Protein AF-A0A1V4YYS2-F1 (afdb_monomer_lite)

Sequence (103 aa):
MVIDLRAREFLRNMVRRIVASMIKVGEGKATLEDVREALEGDGRGDISFGLAPPEGLTLMDIEYGFRFDMECPHTMRRRAEESRRNALSRLLFADTLLDRCQK

Foldseek 3Di:
DDDDDDDPDADVLRVFQVVLQVVCVVVVNDHVVLVVCCVVVVPPPNSGSDGHDCPRDDDDDDDDPDDDDDDCPVVNVVVVVVVVVVVVVVVVVVVVVVVVVVD

Secondary structure (DSSP, 8-state):
-------S---TTHHHHHHHHHHHHHTTSS-HHHHHHHHHT-SSS--------GGG--------SS-------HHHHHHHHHHHHHHHHHHHHHHHHHHHHT-

pLDDT: mean 89.97, std 9.33, range [53.72, 96.88]

Radius of gyration: 19.89 Å; chains: 1; bounding box: 31×53×46 Å

Structure (mmCIF, N/CA/C/O backbone):
data_AF-A0A1V4YYS2-F1
#
_entry.id   AF-A0A1V4YYS2-F1
#
loop_
_atom_site.group_PDB
_atom_site.id
_atom_site.type_symbol
_atom_site.label_atom_id
_atom_site.label_alt_id
_atom_site.label_comp_id
_atom_site.label_asym_id
_atom_site.label_entity_id
_atom_site.label_seq_id
_atom_site.pdbx_PDB_ins_code
_atom_site.Cartn_x
_atom_site.Cartn_y
_atom_site.Cartn_z
_atom_site.occupancy
_atom_site.B_iso_or_equiv
_atom_site.auth_seq_id
_atom_site.auth_comp_id
_atom_site.auth_asym_id
_atom_site.auth_atom_id
_atom_site.pdbx_PDB_model_num
ATOM 1 N N . MET A 1 1 ? -11.258 -3.619 -2.345 1.00 81.12 1 MET A N 1
ATOM 2 C CA . MET A 1 1 ? -11.160 -2.152 -2.511 1.00 81.12 1 MET A CA 1
ATOM 3 C C . MET A 1 1 ? -9.741 -1.824 -2.944 1.00 81.12 1 MET A C 1
ATOM 5 O O . MET A 1 1 ? -8.828 -2.413 -2.382 1.00 81.12 1 MET A O 1
ATOM 9 N N . VAL A 1 2 ? -9.562 -0.946 -3.932 1.00 91.44 2 VAL A N 1
ATOM 10 C CA . VAL A 1 2 ? -8.248 -0.455 -4.389 1.00 91.44 2 VAL A CA 1
ATOM 11 C C . VAL A 1 2 ? -8.209 1.049 -4.131 1.00 91.44 2 VAL A C 1
ATOM 13 O O . VAL A 1 2 ? -9.198 1.725 -4.406 1.00 91.44 2 VAL A O 1
ATOM 16 N N . ILE A 1 3 ? -7.109 1.548 -3.565 1.00 95.00 3 ILE A N 1
ATOM 17 C CA . ILE A 1 3 ? -6.891 2.974 -3.293 1.00 95.00 3 ILE A CA 1
ATOM 18 C C . ILE A 1 3 ? -5.694 3.408 -4.135 1.00 95.00 3 ILE A C 1
ATOM 20 O O . ILE A 1 3 ? -4.615 2.837 -3.989 1.00 95.00 3 ILE A O 1
ATOM 24 N N . ASP A 1 4 ? -5.896 4.406 -4.989 1.00 96.25 4 ASP A N 1
ATOM 25 C CA . ASP A 1 4 ? -4.840 5.018 -5.792 1.00 96.25 4 ASP A CA 1
ATOM 26 C C . ASP A 1 4 ? -4.506 6.406 -5.224 1.00 96.25 4 ASP A C 1
ATOM 28 O O . ASP A 1 4 ? -5.403 7.193 -4.912 1.00 96.25 4 ASP A O 1
ATOM 32 N N . LEU A 1 5 ? -3.217 6.680 -5.023 1.00 96.44 5 LEU A N 1
ATOM 33 C CA . LEU A 1 5 ? -2.711 7.901 -4.400 1.00 96.44 5 LEU A CA 1
ATOM 34 C C . LEU A 1 5 ? -1.586 8.474 -5.248 1.00 96.44 5 LEU A C 1
ATOM 36 O O . LEU A 1 5 ? -0.585 7.812 -5.513 1.00 96.44 5 LEU A O 1
ATOM 40 N N . ARG A 1 6 ? -1.7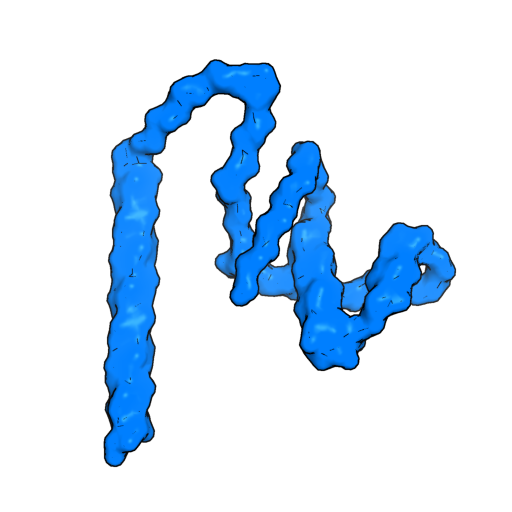10 9.758 -5.577 1.00 96.88 6 ARG A N 1
ATOM 41 C CA . ARG A 1 6 ? -0.755 10.476 -6.414 1.00 96.88 6 ARG A CA 1
ATOM 42 C C . ARG A 1 6 ? -0.301 11.764 -5.738 1.00 96.88 6 ARG A C 1
ATOM 44 O O . ARG A 1 6 ? -1.120 12.585 -5.337 1.00 96.88 6 ARG A O 1
ATOM 51 N N . ALA A 1 7 ? 1.010 11.950 -5.647 1.00 96.69 7 ALA A N 1
ATOM 52 C CA . ALA A 1 7 ? 1.647 13.160 -5.136 1.00 96.69 7 ALA A CA 1
ATOM 53 C C . ALA A 1 7 ? 3.031 13.334 -5.777 1.00 96.69 7 ALA A C 1
ATOM 55 O O . ALA A 1 7 ? 3.548 12.407 -6.398 1.00 96.69 7 ALA A O 1
ATOM 56 N N . ARG A 1 8 ? 3.641 14.517 -5.616 1.00 96.00 8 ARG A N 1
ATOM 57 C CA . ARG A 1 8 ? 5.031 14.759 -6.053 1.00 96.00 8 ARG A CA 1
ATOM 58 C C . ARG A 1 8 ? 6.036 13.952 -5.234 1.00 96.00 8 ARG A C 1
ATOM 60 O O . ARG A 1 8 ? 7.018 13.460 -5.769 1.00 96.00 8 ARG A O 1
ATOM 67 N N . GLU A 1 9 ? 5.775 13.833 -3.940 1.00 96.06 9 GLU A N 1
ATO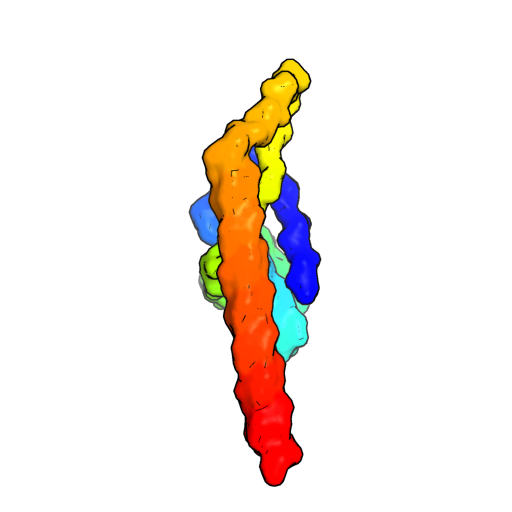M 68 C CA . GLU A 1 9 ? 6.593 13.092 -2.992 1.00 96.06 9 GLU A CA 1
ATOM 69 C C . GLU A 1 9 ? 5.728 12.641 -1.815 1.00 96.06 9 GLU A C 1
ATOM 71 O O . GLU A 1 9 ? 4.687 13.234 -1.524 1.00 96.06 9 GLU A O 1
ATOM 76 N N . PHE A 1 10 ? 6.172 11.585 -1.138 1.00 96.38 10 PHE A N 1
ATOM 77 C CA . PHE A 1 10 ? 5.542 11.073 0.071 1.00 96.38 10 PHE A CA 1
ATOM 78 C C . PHE A 1 10 ? 6.583 10.976 1.180 1.00 96.38 10 PHE A C 1
ATOM 80 O O . PHE A 1 10 ? 7.695 10.491 0.964 1.00 96.38 10 PHE A O 1
ATOM 87 N N . LEU A 1 11 ? 6.202 11.369 2.394 1.00 95.81 11 LEU A N 1
ATOM 88 C CA . LEU A 1 11 ? 7.029 11.126 3.573 1.00 95.81 11 LEU A CA 1
ATOM 89 C C . LEU A 1 11 ? 7.063 9.628 3.910 1.00 95.81 11 LEU A C 1
ATOM 91 O O . LEU A 1 11 ? 6.182 8.848 3.525 1.00 95.81 11 LEU A O 1
ATOM 95 N N . ARG A 1 12 ? 8.065 9.214 4.694 1.00 95.44 12 ARG A N 1
ATOM 96 C CA . ARG A 1 12 ? 8.177 7.827 5.166 1.00 95.44 12 ARG A CA 1
ATOM 97 C C . ARG A 1 12 ? 6.881 7.404 5.861 1.00 95.44 12 ARG A C 1
ATOM 99 O O . ARG A 1 12 ? 6.425 8.059 6.791 1.00 95.44 12 ARG A O 1
ATOM 106 N N . ASN A 1 13 ? 6.320 6.276 5.425 1.00 95.12 13 ASN A N 1
ATOM 107 C CA . ASN A 1 13 ? 5.052 5.716 5.907 1.00 95.12 13 ASN A CA 1
ATOM 108 C C . ASN A 1 13 ? 3.790 6.575 5.673 1.00 95.12 13 ASN A C 1
ATOM 110 O O . ASN A 1 13 ? 2.720 6.154 6.108 1.00 95.12 13 ASN A O 1
ATOM 114 N N . MET A 1 14 ? 3.860 7.711 4.970 1.00 95.75 14 MET A N 1
ATOM 115 C CA . MET A 1 14 ? 2.716 8.615 4.767 1.00 95.75 14 MET A CA 1
ATOM 116 C C . MET A 1 14 ? 1.508 7.896 4.158 1.00 95.75 14 MET A C 1
ATOM 118 O O . MET A 1 14 ? 0.430 7.896 4.746 1.00 95.75 14 MET A O 1
ATOM 122 N N . VAL A 1 15 ? 1.716 7.191 3.043 1.00 96.81 15 VAL A N 1
ATOM 123 C CA . VAL A 1 15 ? 0.665 6.410 2.370 1.00 96.81 15 VAL A CA 1
ATOM 124 C C . VAL A 1 15 ? 0.031 5.389 3.318 1.00 96.81 15 VAL A C 1
ATOM 126 O O . VAL A 1 15 ? -1.187 5.303 3.432 1.00 96.81 15 VAL A O 1
ATOM 129 N N . ARG A 1 16 ? 0.852 4.649 4.068 1.00 96.75 16 ARG A N 1
ATOM 130 C CA . ARG A 1 16 ? 0.375 3.614 4.998 1.00 96.75 16 ARG A CA 1
ATOM 131 C C . ARG A 1 16 ? -0.402 4.191 6.180 1.00 96.75 16 ARG A C 1
ATOM 133 O O . ARG A 1 16 ? -1.294 3.512 6.680 1.00 96.75 16 ARG A O 1
ATOM 140 N N . ARG A 1 17 ? -0.071 5.406 6.629 1.00 95.69 17 ARG A N 1
ATOM 141 C CA . ARG A 1 17 ? -0.807 6.129 7.681 1.00 95.69 17 ARG A CA 1
ATOM 142 C C . ARG A 1 17 ? -2.157 6.637 7.174 1.00 95.69 17 ARG A C 1
ATOM 144 O O . ARG A 1 17 ? -3.148 6.464 7.873 1.00 95.69 17 ARG A O 1
ATOM 151 N N . ILE A 1 18 ? -2.206 7.181 5.954 1.00 95.62 18 ILE A N 1
ATOM 152 C CA . ILE A 1 18 ? -3.459 7.598 5.298 1.00 95.62 18 ILE A CA 1
ATOM 153 C C . ILE A 1 18 ? -4.392 6.393 5.141 1.00 95.62 18 ILE A C 1
ATOM 155 O O . ILE A 1 18 ? -5.540 6.425 5.564 1.00 95.62 18 ILE A O 1
ATOM 159 N N . VAL A 1 19 ? -3.890 5.282 4.598 1.00 96.75 19 VAL A N 1
ATOM 160 C CA . VAL A 1 19 ? -4.710 4.075 4.420 1.00 96.75 19 VAL A CA 1
ATOM 161 C C . VAL A 1 19 ? -5.149 3.491 5.769 1.00 96.75 19 VAL A C 1
ATOM 163 O O . VAL A 1 19 ? -6.277 3.020 5.890 1.00 96.75 19 VAL A O 1
ATOM 166 N N . ALA A 1 20 ? -4.306 3.552 6.807 1.00 96.00 20 ALA A N 1
ATOM 167 C CA . ALA A 1 20 ? -4.687 3.106 8.146 1.00 96.00 20 ALA A CA 1
ATOM 168 C C . ALA A 1 20 ? -5.856 3.917 8.721 1.00 96.00 20 ALA A C 1
ATOM 170 O O . ALA A 1 20 ? -6.777 3.313 9.270 1.00 96.00 20 ALA A O 1
ATOM 171 N N . SER A 1 21 ? -5.863 5.247 8.567 1.00 95.75 21 SER A N 1
ATOM 172 C CA . SER A 1 21 ? -6.983 6.073 9.038 1.00 95.75 21 SER A CA 1
ATOM 173 C C . SER A 1 21 ? -8.279 5.718 8.310 1.00 95.75 21 SER A C 1
ATOM 175 O O . SER A 1 21 ? -9.301 5.497 8.957 1.00 95.75 21 SER A O 1
ATOM 177 N N . MET A 1 22 ? -8.219 5.529 6.987 1.00 95.75 22 MET A N 1
ATOM 178 C CA . MET A 1 22 ? -9.367 5.098 6.183 1.00 95.75 22 MET A CA 1
ATOM 179 C C . MET A 1 22 ? -9.919 3.741 6.641 1.00 95.75 22 MET A C 1
ATOM 181 O O . MET A 1 22 ? -11.132 3.589 6.770 1.00 95.75 22 MET A O 1
ATOM 185 N N . ILE A 1 23 ? -9.046 2.766 6.928 1.00 95.12 23 ILE A N 1
ATOM 186 C CA . ILE A 1 23 ? -9.457 1.457 7.456 1.00 95.12 23 ILE A CA 1
ATOM 187 C C . ILE A 1 23 ? -10.142 1.623 8.815 1.00 95.12 23 ILE A C 1
ATOM 189 O O . ILE A 1 23 ? -11.214 1.065 9.018 1.00 95.12 23 ILE A O 1
ATOM 193 N N . LYS A 1 24 ? -9.571 2.406 9.740 1.00 95.62 24 LYS A N 1
ATOM 194 C CA . LYS A 1 24 ? -10.158 2.606 11.076 1.00 95.62 24 LYS A CA 1
ATOM 195 C C . LYS A 1 24 ? -11.523 3.278 11.023 1.00 95.62 24 LYS A C 1
ATOM 197 O O . LYS A 1 24 ? -12.415 2.848 11.751 1.00 95.62 24 LYS A O 1
ATOM 202 N N . VAL A 1 25 ? -11.696 4.268 10.149 1.00 96.12 25 VAL A N 1
ATOM 203 C CA . VAL A 1 25 ? -13.000 4.899 9.910 1.00 96.12 25 VAL A CA 1
ATOM 204 C C . VAL A 1 25 ? -13.985 3.894 9.311 1.00 96.12 25 VAL A C 1
ATOM 206 O O . VAL A 1 25 ? -15.102 3.770 9.803 1.00 96.12 25 VAL A O 1
ATOM 209 N N . GLY A 1 26 ? -13.564 3.111 8.313 1.00 94.88 26 GLY A N 1
ATOM 210 C CA . GLY A 1 26 ? -14.399 2.065 7.708 1.00 94.88 26 GLY A CA 1
ATOM 211 C C . GLY A 1 26 ? -14.798 0.944 8.678 1.00 94.88 26 GLY A C 1
ATOM 212 O O . GLY A 1 26 ? -15.878 0.378 8.552 1.00 94.88 26 GLY A O 1
ATOM 213 N N . GLU A 1 27 ? -13.958 0.648 9.672 1.00 95.62 27 GLU A N 1
ATOM 214 C CA . GLU A 1 27 ? -14.248 -0.295 10.761 1.00 95.62 27 GLU A CA 1
ATOM 215 C C . GLU A 1 27 ? -15.093 0.320 11.897 1.00 95.62 27 GLU A C 1
ATOM 217 O O . GLU A 1 27 ? -15.426 -0.388 12.847 1.00 95.62 27 GLU A O 1
ATOM 222 N N . GLY A 1 28 ? -15.395 1.624 11.855 1.00 95.38 28 GLY A N 1
ATOM 223 C CA . GLY A 1 28 ? -16.080 2.345 12.935 1.00 95.38 28 GLY A CA 1
ATOM 224 C C . GLY A 1 28 ? -15.238 2.537 14.205 1.00 95.38 28 GLY A C 1
ATOM 225 O O . GLY A 1 28 ? -15.777 2.848 15.262 1.00 95.38 28 GLY A O 1
ATOM 226 N N . LYS A 1 29 ? -13.916 2.337 14.123 1.00 94.81 29 LYS A N 1
ATOM 227 C CA . LYS A 1 29 ? -12.963 2.493 15.241 1.00 94.81 29 LYS A CA 1
ATOM 228 C C . LYS A 1 29 ? -12.390 3.910 15.354 1.00 94.81 29 LYS A C 1
ATOM 230 O O . LYS A 1 29 ? -11.649 4.181 16.292 1.00 94.81 29 LYS A O 1
ATOM 235 N N . ALA A 1 30 ? -12.679 4.766 14.380 1.00 94.19 30 ALA A N 1
ATOM 236 C CA . ALA A 1 30 ? -12.345 6.184 14.349 1.00 94.19 30 ALA A CA 1
ATOM 237 C C . ALA A 1 30 ? -13.441 6.943 13.590 1.00 94.19 30 ALA A C 1
ATOM 239 O O . ALA A 1 30 ? -14.189 6.355 12.806 1.00 94.19 30 ALA A O 1
ATOM 240 N N . THR A 1 31 ? -13.517 8.248 13.800 1.00 95.06 31 THR A N 1
ATOM 241 C CA . THR A 1 31 ? -14.453 9.157 13.139 1.00 95.06 31 THR A CA 1
ATOM 242 C C . THR A 1 31 ? -13.737 10.030 12.110 1.00 95.06 31 THR A C 1
ATOM 244 O O . THR A 1 31 ? -12.512 10.139 12.097 1.00 95.06 31 THR A O 1
ATOM 247 N N . LEU A 1 32 ? -14.503 10.670 11.222 1.00 94.81 32 LEU A N 1
ATOM 248 C CA . LEU A 1 32 ? -13.945 11.670 10.304 1.00 94.81 32 LEU A CA 1
ATOM 249 C C . LEU A 1 32 ? -13.383 12.886 11.050 1.00 94.81 32 LEU A C 1
ATOM 251 O O . LEU A 1 32 ? -12.427 13.493 10.575 1.00 94.81 32 LEU A O 1
ATOM 255 N N . GLU A 1 33 ? -13.944 13.205 12.216 1.00 92.75 33 GLU A N 1
ATOM 256 C CA . GLU A 1 33 ? -13.466 14.295 13.061 1.00 92.75 33 GLU A CA 1
ATOM 257 C C . GLU A 1 33 ? -12.080 13.987 13.633 1.00 92.75 33 GLU A C 1
ATOM 259 O O . GLU A 1 33 ? -11.197 14.832 13.548 1.00 92.75 33 GLU A O 1
ATOM 264 N N . ASP A 1 34 ? -11.830 12.745 14.067 1.00 92.00 34 ASP A N 1
ATOM 265 C CA . ASP A 1 34 ? -10.494 12.317 14.515 1.00 92.00 34 ASP A CA 1
ATOM 266 C C . ASP A 1 34 ? -9.443 12.489 13.406 1.00 92.00 34 ASP A C 1
ATOM 268 O O . ASP A 1 34 ? -8.294 12.851 13.660 1.00 92.00 34 ASP A O 1
ATOM 272 N N . VAL A 1 35 ? -9.821 12.220 12.149 1.00 93.00 35 VAL A N 1
ATOM 273 C CA . VAL A 1 35 ? -8.934 12.418 10.993 1.00 93.00 35 VAL A CA 1
ATOM 274 C C . VAL A 1 35 ? -8.704 13.906 10.730 1.00 93.00 35 VAL A C 1
ATOM 276 O O . VAL A 1 35 ? -7.576 14.287 10.422 1.00 93.00 35 VAL A O 1
ATOM 279 N N . ARG A 1 36 ? -9.740 14.744 10.864 1.00 92.31 36 ARG A N 1
ATOM 280 C CA . ARG A 1 36 ? -9.636 16.204 10.725 1.00 92.31 36 ARG A CA 1
ATOM 281 C C . ARG A 1 36 ? -8.689 16.784 11.776 1.00 92.31 36 ARG A C 1
ATOM 283 O O . ARG A 1 36 ? -7.735 17.465 11.412 1.00 92.31 36 ARG A O 1
ATOM 290 N N . GLU A 1 37 ? -8.874 16.418 13.042 1.00 90.56 37 GLU A N 1
ATOM 291 C CA . GLU A 1 37 ? -8.000 16.829 14.146 1.00 90.56 37 GLU A CA 1
ATOM 292 C C . GLU A 1 37 ? -6.547 16.365 13.926 1.00 90.56 37 GLU A C 1
ATOM 294 O O . GLU A 1 37 ? -5.606 17.142 14.106 1.00 90.56 37 GLU A O 1
ATOM 299 N N . ALA A 1 38 ? -6.342 15.123 13.466 1.00 90.00 38 ALA A N 1
ATOM 300 C CA . ALA A 1 38 ? -5.008 14.588 13.180 1.00 90.00 38 ALA A CA 1
ATOM 301 C C . ALA A 1 38 ? -4.278 15.322 12.039 1.00 90.00 38 ALA A C 1
ATOM 303 O O . ALA A 1 38 ? -3.046 15.312 11.994 1.00 90.00 38 ALA A O 1
ATOM 304 N N . LEU A 1 39 ? -5.014 15.931 11.103 1.00 90.25 39 LEU A N 1
ATOM 305 C CA . LEU A 1 39 ? -4.453 16.737 10.015 1.00 90.25 39 LEU A CA 1
ATOM 306 C C . LEU A 1 39 ? -4.166 18.181 10.443 1.00 90.25 39 LEU A C 1
ATOM 308 O O . LEU A 1 39 ? -3.200 18.767 9.957 1.00 90.25 39 LEU A O 1
ATOM 312 N N . GLU A 1 40 ? -4.990 18.743 11.329 1.00 89.12 40 GLU A N 1
ATOM 313 C CA . GLU A 1 40 ? -4.858 20.118 11.829 1.00 89.12 40 GLU A CA 1
ATOM 314 C C . GLU A 1 40 ? -3.739 20.257 12.870 1.00 89.12 40 GLU A C 1
ATOM 316 O O . GLU A 1 40 ? -3.100 21.303 12.952 1.00 89.12 40 GLU A O 1
ATOM 321 N N . GLY A 1 41 ? -3.423 19.182 13.599 1.00 74.81 41 GLY A N 1
ATOM 322 C CA . GLY A 1 41 ? -2.313 19.168 14.554 1.00 74.81 41 GLY A CA 1
ATOM 323 C C . GLY A 1 41 ? -2.625 19.880 15.874 1.00 74.81 41 GLY A C 1
ATOM 324 O O . GLY A 1 41 ? -1.700 20.255 16.596 1.00 74.81 41 GLY A O 1
ATOM 325 N N . ASP A 1 42 ? -3.908 20.025 16.219 1.00 57.69 42 ASP A N 1
ATOM 326 C CA . ASP A 1 42 ? -4.424 20.862 17.317 1.00 57.69 42 ASP A CA 1
ATOM 327 C C . ASP A 1 42 ? -4.215 20.295 18.746 1.00 57.69 42 ASP A C 1
ATOM 329 O O . ASP A 1 42 ? -4.993 20.515 19.674 1.00 57.69 42 ASP A O 1
ATOM 333 N N . GLY A 1 43 ? -3.098 19.604 18.987 1.00 53.72 43 GLY A N 1
ATOM 334 C CA . GLY A 1 43 ? -2.542 19.454 20.338 1.00 53.72 43 GLY A CA 1
ATOM 335 C C . GLY A 1 43 ? -3.235 18.462 21.282 1.00 53.72 43 GLY A C 1
ATOM 336 O O . GLY A 1 43 ? -2.808 18.334 22.432 1.00 53.72 43 GLY A O 1
ATOM 337 N N . ARG A 1 44 ? -4.237 17.694 20.839 1.00 53.78 44 ARG A N 1
ATOM 338 C CA . ARG A 1 44 ? -4.788 16.560 21.610 1.00 53.78 44 ARG A CA 1
ATOM 339 C C . ARG A 1 44 ? -3.989 15.273 21.390 1.00 53.78 44 ARG A C 1
ATOM 341 O O . ARG A 1 44 ? -4.506 14.282 20.895 1.00 53.78 44 ARG A O 1
ATOM 348 N N . GLY A 1 45 ? -2.723 15.274 21.802 1.00 58.56 45 GLY A N 1
ATOM 349 C CA . GLY A 1 45 ? -1.863 14.090 21.706 1.00 58.56 45 GLY A CA 1
ATOM 350 C C . GLY A 1 45 ? -1.591 13.634 20.264 1.00 58.56 45 GLY A C 1
ATOM 351 O O . GLY A 1 45 ? -2.171 14.117 19.298 1.00 58.56 45 GLY A O 1
ATOM 352 N N . ASP A 1 46 ? -0.646 12.714 20.103 1.00 67.19 46 ASP A N 1
ATOM 353 C CA . ASP A 1 46 ? -0.265 12.183 18.791 1.00 67.19 46 ASP A CA 1
ATOM 354 C C . ASP A 1 46 ? -1.356 11.204 18.303 1.00 67.19 46 ASP A C 1
ATOM 356 O O . ASP A 1 46 ? -1.302 10.003 18.590 1.00 67.19 46 ASP A O 1
ATOM 360 N N . ILE A 1 47 ? -2.403 11.715 17.634 1.00 77.12 47 ILE A N 1
ATOM 361 C CA . ILE A 1 47 ? -3.472 10.883 17.057 1.00 77.12 47 ILE A CA 1
ATOM 362 C C . ILE A 1 47 ? -2.858 10.027 15.947 1.00 77.12 47 ILE A C 1
ATOM 364 O O . ILE A 1 47 ? -2.540 10.478 14.844 1.00 77.12 47 ILE A O 1
ATOM 368 N N . SER A 1 48 ? -2.677 8.746 16.257 1.00 83.19 48 SER A N 1
ATOM 369 C CA . SER A 1 48 ? -2.062 7.772 15.366 1.00 83.19 48 SER A CA 1
ATOM 370 C C . SER A 1 48 ? -3.024 6.630 15.076 1.00 83.19 48 SER A C 1
ATOM 372 O O . SER A 1 48 ? -3.410 5.870 15.961 1.00 83.19 48 SER A O 1
ATOM 374 N N . PHE A 1 49 ? -3.348 6.450 13.797 1.00 92.00 49 PHE A N 1
ATOM 375 C CA . PHE A 1 49 ? -4.165 5.332 13.311 1.00 92.00 49 PHE A CA 1
ATOM 376 C C . PHE A 1 49 ? -3.347 4.045 13.085 1.00 92.00 49 PHE A C 1
ATOM 378 O O . PHE A 1 49 ? -3.889 3.020 12.666 1.00 92.00 49 PHE A O 1
ATOM 385 N N . GLY A 1 50 ? -2.039 4.085 13.365 1.00 93.56 50 GLY A N 1
ATOM 386 C CA . GLY A 1 50 ? -1.101 2.998 13.099 1.00 93.56 50 GLY A CA 1
ATOM 387 C C . GLY A 1 50 ? -0.612 2.963 11.647 1.00 93.56 50 GLY A C 1
ATOM 388 O O . GLY A 1 50 ? -0.550 3.982 10.959 1.00 93.56 50 GLY A O 1
ATOM 389 N N . LEU A 1 51 ? -0.210 1.775 11.190 1.00 96.00 51 LEU A N 1
ATOM 390 C CA . LEU A 1 51 ? 0.289 1.540 9.836 1.00 96.00 51 LEU A CA 1
ATOM 391 C C . LEU A 1 51 ? -0.494 0.412 9.177 1.00 96.00 51 LEU A C 1
ATOM 393 O O . LEU A 1 51 ? -0.570 -0.686 9.726 1.00 96.00 51 LEU A O 1
ATOM 397 N N . ALA A 1 52 ? -0.997 0.657 7.968 1.00 95.44 52 ALA A N 1
ATOM 398 C CA . ALA A 1 52 ? -1.533 -0.408 7.134 1.00 95.44 52 ALA A CA 1
ATOM 399 C C . ALA A 1 52 ? -0.432 -1.444 6.808 1.00 95.44 52 ALA A C 1
ATOM 401 O O . ALA A 1 52 ? 0.748 -1.068 6.730 1.00 95.44 52 ALA A O 1
ATOM 402 N N . PRO A 1 53 ? -0.765 -2.731 6.613 1.00 94.25 53 PRO A N 1
ATOM 403 C CA . PRO A 1 53 ? 0.202 -3.745 6.189 1.00 94.25 53 PRO A CA 1
ATOM 404 C C . PRO A 1 53 ? 0.919 -3.342 4.882 1.00 94.25 53 PRO A C 1
ATOM 406 O O . PRO A 1 53 ? 0.294 -2.732 4.010 1.00 94.25 53 PRO A O 1
ATOM 409 N N . PRO A 1 54 ? 2.236 -3.584 4.744 1.00 93.81 54 PRO A N 1
ATOM 410 C CA . PRO A 1 54 ? 3.004 -3.137 3.581 1.00 93.81 54 PRO A CA 1
ATOM 411 C C . PRO A 1 54 ? 2.748 -3.963 2.313 1.00 93.81 54 PRO A C 1
ATOM 413 O O . PRO A 1 54 ? 3.012 -3.473 1.220 1.00 93.81 54 PRO A O 1
ATOM 416 N N . GLU A 1 55 ? 2.240 -5.191 2.433 1.00 90.12 55 GLU A N 1
ATOM 417 C CA . GLU A 1 55 ? 2.141 -6.162 1.334 1.00 90.12 55 GLU A CA 1
ATOM 418 C C . GLU A 1 55 ? 1.166 -5.718 0.233 1.00 90.12 55 GLU A C 1
ATOM 420 O O . GLU A 1 55 ? 1.257 -6.188 -0.898 1.00 90.12 55 GLU A O 1
ATOM 425 N N . GLY A 1 56 ? 0.242 -4.805 0.554 1.00 87.88 56 GLY A N 1
ATOM 426 C CA . GLY A 1 56 ? -0.723 -4.237 -0.390 1.00 87.88 56 GLY A CA 1
ATOM 427 C C . GLY A 1 56 ? -0.270 -2.947 -1.083 1.00 87.88 56 GLY A C 1
ATOM 428 O O . GLY A 1 56 ? -1.008 -2.432 -1.917 1.00 87.88 56 GLY A O 1
ATOM 429 N N . LEU A 1 57 ? 0.902 -2.396 -0.745 1.00 94.75 57 LEU A N 1
ATOM 430 C CA . LEU A 1 57 ? 1.389 -1.135 -1.310 1.00 94.75 57 LEU A CA 1
ATOM 431 C C . LEU A 1 57 ? 2.300 -1.394 -2.514 1.00 94.75 57 LEU A C 1
ATOM 433 O O . LEU A 1 57 ? 3.374 -1.972 -2.373 1.00 94.75 57 LEU A O 1
ATOM 437 N N . THR A 1 58 ? 1.895 -0.911 -3.689 1.00 93.25 58 THR A N 1
ATOM 438 C CA . THR A 1 58 ? 2.673 -1.018 -4.933 1.00 93.25 58 THR A CA 1
ATOM 439 C C . THR A 1 58 ? 2.842 0.362 -5.563 1.00 93.25 58 THR A C 1
ATOM 441 O O . THR A 1 58 ? 1.871 1.104 -5.685 1.00 93.25 58 THR A O 1
ATOM 444 N N . LEU A 1 59 ? 4.071 0.713 -5.956 1.00 93.81 59 LEU A N 1
ATOM 445 C CA . LEU A 1 59 ? 4.326 1.890 -6.787 1.00 93.81 59 LEU A CA 1
ATOM 446 C C . LEU A 1 59 ? 3.886 1.570 -8.217 1.00 93.81 59 LEU A C 1
ATOM 448 O O . LEU A 1 59 ? 4.485 0.701 -8.850 1.00 93.81 59 LEU A O 1
ATOM 452 N N . MET A 1 60 ? 2.838 2.247 -8.682 1.00 91.81 60 MET A N 1
ATOM 453 C CA . MET A 1 60 ? 2.237 1.989 -9.991 1.00 91.81 60 MET A CA 1
ATOM 454 C C . MET A 1 60 ? 2.965 2.746 -11.097 1.00 91.81 60 MET A C 1
ATOM 456 O O . MET A 1 60 ? 3.508 2.120 -12.000 1.00 91.81 60 MET A O 1
ATOM 460 N N . ASP A 1 61 ? 3.048 4.071 -10.972 1.00 90.31 61 ASP A N 1
ATOM 461 C CA . ASP A 1 61 ? 3.558 4.943 -12.026 1.00 90.31 61 ASP A CA 1
ATOM 462 C C . ASP A 1 61 ? 4.454 6.054 -11.465 1.00 90.31 61 ASP A C 1
ATOM 464 O O . ASP A 1 61 ? 4.301 6.496 -10.323 1.00 90.31 61 ASP A O 1
ATOM 468 N N . ILE A 1 62 ? 5.389 6.520 -12.296 1.00 91.25 62 ILE A N 1
ATOM 469 C CA . ILE A 1 62 ? 6.205 7.713 -12.050 1.00 91.25 62 ILE A CA 1
ATOM 470 C C . ILE A 1 62 ? 6.090 8.607 -13.278 1.00 91.25 62 ILE A C 1
ATOM 472 O O . ILE A 1 62 ? 6.416 8.194 -14.391 1.00 91.25 62 ILE A O 1
ATOM 476 N N . GLU A 1 63 ? 5.656 9.845 -13.074 1.00 90.69 63 GLU A N 1
ATOM 477 C CA . GLU A 1 63 ? 5.563 10.817 -14.154 1.00 90.69 63 GLU A CA 1
ATOM 478 C C . GLU A 1 63 ? 6.802 11.699 -14.230 1.00 90.69 63 GLU A C 1
ATOM 480 O O . GLU A 1 63 ? 7.240 12.291 -13.243 1.00 90.69 63 GLU A O 1
ATOM 485 N N . TYR A 1 64 ? 7.319 11.831 -15.446 1.00 90.62 64 TYR A N 1
ATOM 486 C CA . TYR A 1 64 ? 8.405 12.736 -15.781 1.00 90.62 64 TYR A CA 1
ATOM 487 C C . TYR A 1 64 ? 7.872 13.843 -16.695 1.00 90.62 64 TYR A C 1
ATOM 489 O O . TYR A 1 64 ? 6.990 13.614 -17.520 1.00 90.62 64 TYR A O 1
ATOM 497 N N . GLY A 1 65 ? 8.424 15.055 -16.584 1.00 93.38 65 GLY A N 1
ATOM 498 C CA . GLY A 1 65 ? 8.025 16.212 -17.404 1.00 93.38 65 GLY A CA 1
ATOM 499 C C . GLY A 1 65 ? 8.412 16.119 -18.888 1.00 93.38 65 GLY A C 1
ATOM 500 O O . GLY A 1 65 ? 8.290 17.099 -19.617 1.00 93.38 65 GLY A O 1
ATOM 501 N N . PHE A 1 66 ? 8.907 14.968 -19.336 1.00 93.44 66 PHE A N 1
ATOM 502 C CA . PHE A 1 66 ? 9.278 14.682 -20.714 1.00 93.44 66 PHE A CA 1
ATOM 503 C C . PHE A 1 66 ? 8.830 13.266 -21.076 1.00 93.44 66 PHE A C 1
ATOM 505 O O . PHE A 1 66 ? 8.702 12.397 -20.213 1.00 93.44 66 PHE A O 1
ATOM 512 N N . ARG A 1 67 ? 8.598 13.031 -22.369 1.00 88.19 67 ARG A N 1
ATOM 513 C CA . ARG A 1 67 ? 8.262 11.700 -22.878 1.00 88.19 67 ARG A CA 1
ATOM 514 C C . ARG A 1 67 ? 9.537 10.918 -23.148 1.00 88.19 67 ARG A C 1
ATOM 516 O O . ARG A 1 67 ? 10.462 11.442 -23.763 1.00 88.19 67 ARG A O 1
ATOM 523 N N . PHE A 1 68 ? 9.547 9.667 -22.722 1.00 87.81 68 PHE A 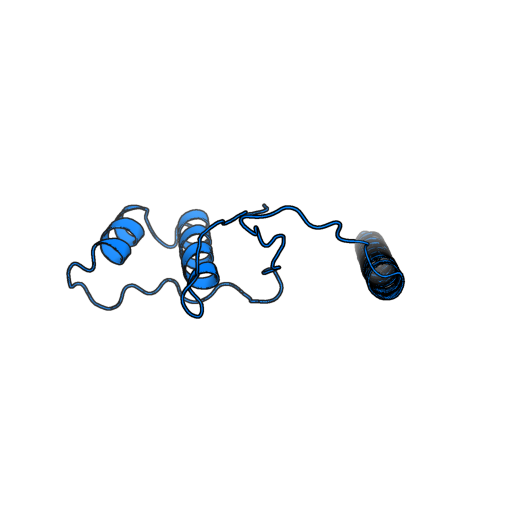N 1
ATOM 524 C CA . PHE A 1 68 ? 10.525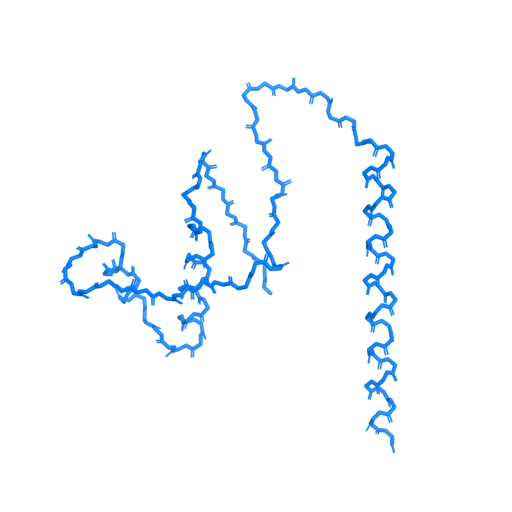 8.679 -23.140 1.00 87.81 68 PHE A CA 1
ATOM 525 C C . PHE A 1 68 ? 9.791 7.377 -23.427 1.00 87.81 68 PHE A C 1
ATOM 527 O O . PHE A 1 68 ? 8.795 7.058 -22.771 1.00 87.81 68 PHE A O 1
ATOM 534 N N . ASP A 1 69 ? 10.279 6.643 -24.418 1.00 85.38 69 ASP A N 1
ATOM 535 C CA . ASP A 1 69 ? 9.727 5.343 -24.756 1.00 85.38 69 ASP A CA 1
ATOM 536 C C . ASP A 1 69 ? 10.213 4.330 -23.727 1.00 85.38 69 ASP A C 1
ATOM 538 O O . ASP A 1 69 ? 11.397 4.000 -23.638 1.00 85.38 69 ASP A O 1
ATOM 542 N N . MET A 1 70 ? 9.286 3.871 -22.892 1.00 79.19 70 MET A N 1
ATOM 543 C CA . MET A 1 70 ? 9.565 2.820 -21.932 1.00 79.19 70 MET A CA 1
ATOM 544 C C . MET A 1 70 ? 9.243 1.474 -22.575 1.00 79.19 70 MET A C 1
ATOM 546 O O . MET A 1 70 ? 8.089 1.049 -22.630 1.00 79.19 70 MET A O 1
ATOM 550 N N . GLU A 1 71 ? 10.267 0.777 -23.055 1.00 82.62 71 GLU A N 1
ATOM 551 C CA . GLU A 1 71 ? 10.115 -0.624 -23.432 1.00 82.62 71 GLU A CA 1
ATOM 552 C C . GLU A 1 71 ? 10.118 -1.484 -22.169 1.00 82.62 71 GLU A C 1
ATOM 554 O O . GLU A 1 71 ? 11.083 -1.484 -21.404 1.00 82.62 71 GLU A O 1
ATOM 559 N N . CYS A 1 72 ? 9.035 -2.230 -21.935 1.00 80.44 72 CYS A N 1
ATOM 560 C CA . CYS A 1 72 ? 8.986 -3.196 -20.842 1.00 80.44 72 CYS A CA 1
ATOM 561 C C . CYS A 1 72 ? 10.042 -4.284 -21.096 1.00 80.44 72 CYS A C 1
ATOM 563 O O . CYS A 1 72 ? 9.887 -5.064 -22.046 1.00 80.44 72 CYS A O 1
ATOM 565 N N . PRO A 1 73 ? 11.104 -4.388 -20.269 1.00 86.69 73 PRO A N 1
ATOM 566 C CA . PRO A 1 73 ? 12.126 -5.394 -20.490 1.00 86.69 73 PRO A CA 1
ATOM 567 C C . PRO A 1 73 ? 11.496 -6.784 -20.421 1.00 86.69 73 PRO A C 1
ATOM 569 O O . PRO A 1 73 ? 10.680 -7.071 -19.541 1.00 86.69 73 PRO A O 1
ATOM 572 N N . HIS A 1 74 ? 11.913 -7.690 -21.303 1.00 86.00 74 HIS A N 1
ATOM 573 C CA . HIS A 1 74 ? 11.399 -9.063 -21.323 1.00 86.00 74 HIS A CA 1
ATOM 574 C C . HIS A 1 74 ? 11.546 -9.773 -19.960 1.00 86.00 74 HIS A C 1
ATOM 576 O O . HIS A 1 74 ? 10.723 -10.617 -19.609 1.00 86.00 74 HIS A O 1
ATOM 582 N N . THR A 1 75 ? 12.548 -9.404 -19.153 1.00 89.81 75 THR A N 1
ATOM 583 C CA . THR A 1 75 ? 12.729 -9.892 -17.777 1.00 89.81 75 THR A CA 1
ATOM 584 C C . THR A 1 75 ? 11.616 -9.432 -16.834 1.00 89.81 75 THR A C 1
ATOM 586 O O . THR A 1 75 ? 11.138 -10.235 -16.031 1.00 89.81 75 THR A O 1
ATOM 589 N N . MET A 1 76 ? 11.170 -8.175 -16.939 1.00 84.81 76 MET A N 1
ATOM 590 C CA . MET A 1 76 ? 10.052 -7.638 -16.161 1.00 84.81 76 MET A CA 1
ATOM 591 C C . MET A 1 76 ? 8.750 -8.320 -16.572 1.00 84.81 76 MET A C 1
ATOM 593 O O . MET A 1 76 ? 8.026 -8.814 -15.709 1.00 84.81 76 MET A O 1
ATOM 597 N N . ARG A 1 77 ? 8.500 -8.442 -17.882 1.00 88.00 77 ARG A N 1
ATOM 598 C CA . ARG A 1 77 ? 7.339 -9.168 -18.408 1.00 88.00 77 ARG A CA 1
ATOM 599 C C . ARG A 1 77 ? 7.300 -10.611 -17.911 1.00 88.00 77 ARG A C 1
ATOM 601 O O . ARG A 1 77 ? 6.287 -11.045 -17.372 1.00 88.00 77 ARG A O 1
ATOM 608 N N . ARG A 1 78 ? 8.417 -11.335 -18.023 1.00 90.38 78 ARG A N 1
ATOM 609 C CA . ARG A 1 78 ? 8.534 -12.718 -17.546 1.00 90.38 78 ARG A CA 1
ATOM 610 C C . ARG A 1 78 ? 8.241 -12.824 -16.048 1.00 90.38 78 ARG A C 1
ATOM 612 O O . ARG A 1 78 ? 7.478 -13.696 -15.646 1.00 90.38 78 ARG A O 1
ATOM 619 N N . ARG A 1 79 ? 8.797 -11.923 -15.229 1.00 88.44 79 ARG A N 1
ATOM 620 C CA . ARG A 1 79 ? 8.519 -11.876 -13.782 1.00 88.44 79 ARG A CA 1
ATOM 621 C C . ARG A 1 79 ? 7.049 -11.581 -13.482 1.00 88.44 79 ARG A C 1
ATOM 623 O O . ARG A 1 79 ? 6.485 -12.208 -12.590 1.00 88.44 79 ARG A O 1
ATOM 630 N N . ALA A 1 80 ? 6.424 -10.660 -14.213 1.00 87.50 80 ALA A N 1
ATOM 631 C CA . ALA A 1 80 ? 5.011 -10.331 -14.041 1.00 87.50 80 ALA A CA 1
ATOM 632 C C . ALA A 1 80 ? 4.108 -11.523 -14.402 1.00 87.50 80 ALA A C 1
ATOM 634 O O . ALA A 1 80 ? 3.207 -11.878 -13.643 1.00 87.50 80 ALA A O 1
ATOM 635 N N . GLU A 1 81 ? 4.388 -12.193 -15.522 1.00 92.44 81 GLU A N 1
ATOM 636 C CA . GLU A 1 81 ? 3.672 -13.397 -15.953 1.00 92.44 81 GLU A CA 1
ATOM 637 C C . GLU A 1 81 ? 3.830 -14.553 -14.954 1.00 92.44 81 GLU A C 1
ATOM 639 O O . GLU A 1 81 ? 2.857 -15.253 -14.665 1.00 92.44 81 GLU A O 1
ATOM 644 N N . GLU A 1 82 ? 5.029 -14.741 -14.401 1.00 92.38 82 GLU A N 1
ATOM 645 C CA . GLU A 1 82 ? 5.313 -15.750 -13.379 1.00 92.38 82 GLU A CA 1
ATOM 646 C C . GLU A 1 82 ? 4.613 -15.435 -12.052 1.00 92.38 82 GLU A C 1
ATOM 648 O O . GLU A 1 82 ? 3.960 -16.308 -11.481 1.00 92.38 82 GLU A O 1
ATOM 653 N N . SER A 1 83 ? 4.660 -14.180 -11.596 1.00 87.75 83 SER A N 1
ATOM 654 C CA . SER A 1 83 ? 3.922 -13.722 -10.414 1.00 87.75 83 SER A CA 1
ATOM 655 C C . SER A 1 83 ? 2.417 -13.960 -10.572 1.00 87.75 83 SER A C 1
ATOM 657 O O . SER A 1 83 ? 1.782 -14.555 -9.698 1.00 87.75 83 SER A O 1
ATOM 659 N N . ARG A 1 84 ? 1.858 -13.611 -11.742 1.00 92.06 84 ARG A N 1
ATOM 660 C CA . ARG A 1 84 ? 0.453 -13.872 -12.087 1.00 92.06 84 ARG A CA 1
ATOM 661 C C . ARG A 1 84 ? 0.131 -15.363 -12.031 1.00 92.06 84 ARG A C 1
ATOM 663 O O . ARG A 1 84 ? -0.876 -15.748 -11.446 1.00 92.06 84 ARG A O 1
ATOM 670 N N . ARG A 1 85 ? 0.980 -16.209 -12.623 1.00 93.56 85 ARG A N 1
ATOM 671 C CA . ARG A 1 85 ? 0.795 -17.667 -12.623 1.00 93.56 85 ARG A CA 1
ATOM 672 C C . ARG A 1 85 ? 0.802 -18.227 -11.203 1.00 93.56 85 ARG A C 1
ATOM 674 O O . ARG A 1 85 ? -0.091 -18.988 -10.853 1.00 93.56 85 ARG A O 1
ATOM 681 N N . ASN A 1 86 ? 1.758 -17.807 -10.378 1.00 92.62 86 ASN A N 1
ATOM 682 C CA . ASN A 1 86 ? 1.865 -18.242 -8.988 1.00 92.62 86 ASN A CA 1
ATOM 683 C C . ASN A 1 86 ? 0.649 -17.813 -8.155 1.00 92.62 86 ASN A C 1
ATOM 685 O O . ASN A 1 86 ? 0.153 -18.604 -7.353 1.00 92.62 86 ASN A O 1
ATOM 689 N N . ALA A 1 87 ? 0.145 -16.592 -8.355 1.00 90.75 87 ALA A N 1
ATOM 690 C CA . ALA A 1 87 ? -1.067 -16.112 -7.693 1.00 90.75 87 ALA A CA 1
ATOM 691 C C . ALA A 1 87 ? -2.302 -16.938 -8.091 1.00 90.75 87 ALA A C 1
ATOM 693 O O . ALA A 1 87 ? -3.035 -17.389 -7.213 1.00 90.75 87 ALA A O 1
ATOM 694 N N . LEU A 1 88 ? -2.488 -17.203 -9.390 1.00 94.38 88 LEU A N 1
ATOM 695 C CA . LEU A 1 88 ? -3.594 -18.027 -9.889 1.00 94.38 88 LEU A CA 1
ATOM 696 C C . LEU A 1 88 ? -3.539 -19.454 -9.340 1.00 94.38 88 LEU A C 1
ATOM 698 O O . LEU A 1 88 ? -4.546 -19.951 -8.851 1.00 94.38 88 LEU A O 1
ATOM 702 N N . SER A 1 89 ? -2.369 -20.096 -9.349 1.00 94.06 89 SER A N 1
ATOM 703 C CA . SER A 1 89 ? -2.218 -21.443 -8.787 1.00 94.06 89 SER A CA 1
AT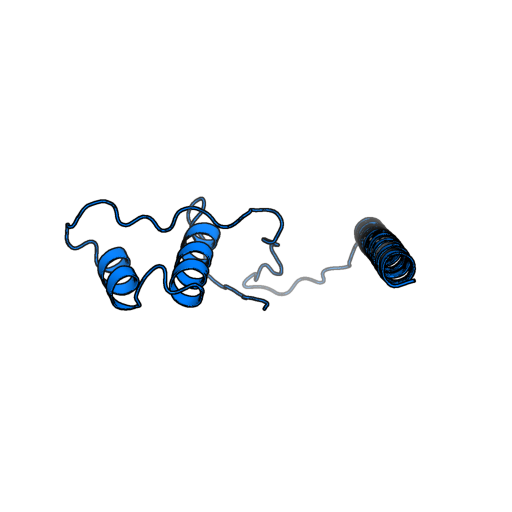OM 704 C C . SER A 1 89 ? -2.567 -21.494 -7.297 1.00 94.06 89 SER A C 1
ATOM 706 O O . SER A 1 89 ? -3.198 -22.448 -6.850 1.00 94.06 89 SER A O 1
ATOM 708 N N . ARG A 1 90 ? -2.180 -20.470 -6.521 1.00 93.75 90 ARG A N 1
ATOM 709 C CA . ARG A 1 90 ? -2.514 -20.377 -5.090 1.00 93.75 90 ARG A CA 1
ATOM 710 C C . ARG A 1 90 ? -4.008 -20.176 -4.856 1.00 93.75 90 ARG A C 1
ATOM 712 O O . ARG A 1 90 ? -4.547 -20.817 -3.962 1.00 93.75 90 ARG A O 1
ATOM 719 N N . LEU A 1 91 ? -4.653 -19.321 -5.650 1.00 94.56 91 LEU A N 1
ATOM 720 C CA . LEU A 1 91 ? -6.101 -19.103 -5.590 1.00 94.56 91 LEU A CA 1
ATOM 721 C C . LEU A 1 91 ? -6.858 -20.395 -5.901 1.00 94.56 91 LEU A C 1
ATO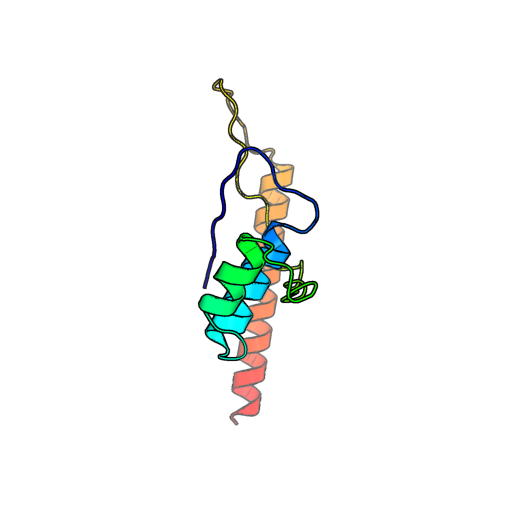M 723 O O . LEU A 1 91 ? -7.614 -20.860 -5.062 1.00 94.56 91 LEU A O 1
ATOM 727 N N . LEU A 1 92 ? -6.547 -21.042 -7.029 1.00 95.50 92 LEU A N 1
ATOM 728 C CA . LEU A 1 92 ? -7.172 -22.311 -7.418 1.00 95.50 92 LEU A CA 1
ATOM 729 C C . LEU A 1 92 ? -6.998 -23.397 -6.349 1.00 95.50 92 LEU A C 1
ATOM 731 O O . LEU A 1 92 ? -7.921 -24.163 -6.076 1.00 95.50 92 LEU A O 1
ATOM 735 N N . PHE A 1 93 ? -5.816 -23.471 -5.732 1.00 94.88 93 PHE A N 1
ATOM 736 C CA . PHE A 1 93 ? -5.569 -24.393 -4.628 1.00 94.88 93 PHE A CA 1
ATOM 737 C C . PHE A 1 93 ? -6.437 -24.074 -3.405 1.00 94.88 93 PHE A C 1
ATOM 739 O O . PHE A 1 93 ? -7.048 -24.984 -2.848 1.00 94.88 93 PHE A O 1
ATOM 746 N N . ALA A 1 94 ? -6.514 -22.803 -3.002 1.00 94.75 94 ALA A N 1
ATOM 747 C CA . ALA A 1 94 ? -7.346 -22.369 -1.883 1.00 94.75 94 ALA A CA 1
ATOM 748 C C . ALA A 1 94 ? -8.836 -22.650 -2.139 1.00 94.75 94 ALA A C 1
ATOM 750 O O . ALA A 1 94 ? -9.494 -23.215 -1.268 1.00 94.75 94 ALA A O 1
ATOM 751 N N . ASP A 1 95 ? -9.336 -22.355 -3.339 1.00 95.75 95 ASP A N 1
ATOM 752 C CA . ASP A 1 95 ? -10.718 -22.640 -3.740 1.00 95.75 95 ASP A CA 1
ATOM 753 C C . ASP A 1 95 ? -11.008 -24.147 -3.665 1.00 95.75 95 ASP A C 1
ATOM 755 O O . ASP A 1 95 ? -11.967 -24.577 -3.029 1.00 95.75 95 ASP A O 1
ATOM 759 N N . THR A 1 96 ? -10.099 -24.973 -4.196 1.00 95.19 96 THR A N 1
ATOM 760 C CA . THR A 1 96 ? -10.220 -26.440 -4.129 1.00 95.19 96 THR A CA 1
ATOM 761 C C . THR A 1 96 ? -10.247 -26.957 -2.683 1.00 95.19 96 THR A C 1
ATOM 763 O O . THR A 1 96 ? -10.926 -27.943 -2.388 1.00 95.19 96 THR A O 1
ATOM 766 N N . LEU A 1 97 ? -9.489 -26.339 -1.770 1.00 95.31 97 LEU A N 1
ATOM 767 C CA . LEU A 1 97 ? -9.526 -26.684 -0.346 1.00 95.31 97 LEU A CA 1
ATOM 768 C C . LEU A 1 97 ? -10.866 -26.305 0.292 1.00 95.31 97 LEU A C 1
ATOM 770 O O . LEU A 1 97 ? -11.419 -27.107 1.043 1.00 95.31 97 LEU A O 1
ATOM 774 N N . LEU A 1 98 ? -11.392 -25.118 -0.015 1.00 94.94 98 LEU A N 1
ATOM 775 C CA . LEU A 1 98 ? -12.682 -24.656 0.501 1.00 94.94 98 LEU A CA 1
ATOM 776 C C . LEU A 1 98 ? -13.828 -25.568 0.045 1.00 94.94 98 LEU A C 1
ATOM 778 O O . LEU A 1 98 ? -14.634 -25.975 0.882 1.00 94.94 98 LEU A O 1
ATOM 782 N N . ASP A 1 99 ? -13.839 -25.980 -1.225 1.00 95.19 99 ASP A N 1
ATOM 783 C CA . ASP A 1 99 ? -14.833 -26.913 -1.774 1.00 95.19 99 ASP A CA 1
ATOM 784 C C . ASP A 1 99 ? -14.819 -28.276 -1.066 1.00 95.19 99 ASP A C 1
ATOM 786 O O . ASP A 1 99 ? -15.853 -28.927 -0.907 1.00 95.19 99 ASP A O 1
ATOM 790 N N . ARG A 1 100 ? -13.638 -28.733 -0.631 1.00 91.38 100 ARG A N 1
ATOM 791 C CA . ARG A 1 100 ? -13.493 -29.990 0.116 1.00 91.38 100 ARG A CA 1
ATOM 792 C C . ARG A 1 100 ? -13.989 -29.883 1.549 1.00 91.38 100 ARG A C 1
ATOM 794 O O . ARG A 1 100 ? -14.529 -30.859 2.044 1.00 91.38 100 ARG A O 1
ATOM 801 N N . CYS A 1 101 ? -13.813 -28.737 2.203 1.00 89.19 101 CYS A N 1
ATOM 802 C CA . CYS A 1 101 ? -14.310 -28.514 3.563 1.00 89.19 101 CYS A CA 1
ATOM 803 C C . CYS A 1 101 ? -15.845 -28.422 3.640 1.00 89.19 101 CYS A C 1
ATOM 805 O O . CYS A 1 101 ? -16.398 -28.517 4.731 1.00 89.19 101 CYS A O 1
ATOM 807 N N . GLN A 1 102 ? -16.526 -28.196 2.512 1.00 78.88 102 GLN A N 1
ATOM 808 C CA . GLN A 1 102 ? -17.989 -28.099 2.427 1.00 78.88 102 GLN A CA 1
ATOM 809 C C . GLN A 1 102 ? -18.686 -29.438 2.115 1.00 78.88 102 GLN A C 1
ATOM 811 O O . GLN A 1 102 ? -19.916 -29.477 2.054 1.00 78.88 102 GLN A O 1
ATOM 816 N N . LYS A 1 103 ? -17.924 -30.521 1.916 1.00 55.12 103 LYS A N 1
ATOM 817 C CA . LYS A 1 103 ? -18.425 -31.901 1.807 1.00 55.12 103 LYS A CA 1
ATOM 818 C C . LYS A 1 103 ? -18.190 -32.660 3.103 1.00 55.12 103 LYS A C 1
ATOM 820 O O . LYS A 1 103 ? -19.074 -33.475 3.438 1.00 55.12 103 LYS A O 1
#